Protein AF-A0A929DWN9-F1 (afdb_monomer)

Secondary structure (DSSP, 8-state):
-------------------S-SEEEEE-SS-EEEEETTSPEEEE-GGG--EEEEETTEEEEESSSSSS--TTT-TT-

pLDDT: mean 86.63, std 18.42, range [42.41, 98.5]

Solvent-accessible surface area (backbone atoms only — not comparable to full-atom values): 5233 Å² total; per-residue (Å²): 142,86,82,89,81,92,75,98,73,83,75,81,77,74,78,75,79,72,92,51,74,40,44,50,79,46,84,52,99,75,36,33,38,34,45,25,72,97,58,67,72,45,77,47,42,81,86,70,69,56,50,77,45,79,59,97,34,34,73,32,57,24,83,88,63,78,86,61,92,46,70,92,43,39,85,92,103

Foldseek 3Di:
DDDDDDDPDPPPPPVCPPQEAQWDWDDDPAWIWIGGNVFDIDIDGPPPLWDWADDSNYTWTPPVNPNDCDPVRPRVD

Radius of gyration: 21.02 Å; Cα contacts (8 Å, |Δi|>4): 99; chains: 1; bounding box: 27×22×78 Å

Structure (mmCIF, N/CA/C/O backbone):
data_AF-A0A929DWN9-F1
#
_entry.id   AF-A0A929DWN9-F1
#
loop_
_atom_site.group_PDB
_atom_site.id
_atom_site.type_symbol
_atom_site.label_atom_id
_atom_site.label_alt_id
_atom_site.label_comp_id
_atom_site.label_asym_id
_atom_site.label_entity_id
_atom_site.label_seq_id
_atom_site.pdbx_PDB_ins_code
_atom_site.Cartn_x
_atom_site.Cartn_y
_atom_site.Cartn_z
_atom_site.occupancy
_atom_site.B_iso_or_equiv
_atom_site.auth_seq_id
_atom_site.auth_comp_id
_atom_site.auth_asym_id
_atom_site.auth_atom_id
_atom_site.pdbx_PDB_model_num
ATOM 1 N N . MET A 1 1 ? 2.817 1.512 -64.700 1.00 58.09 1 MET A N 1
ATOM 2 C CA . MET A 1 1 ? 4.250 1.140 -64.675 1.00 58.09 1 MET A CA 1
ATOM 3 C C . MET A 1 1 ? 4.970 2.189 -63.826 1.00 58.09 1 MET A C 1
ATOM 5 O O . MET A 1 1 ? 4.698 3.355 -64.064 1.00 58.09 1 MET A O 1
ATOM 9 N N . TYR A 1 2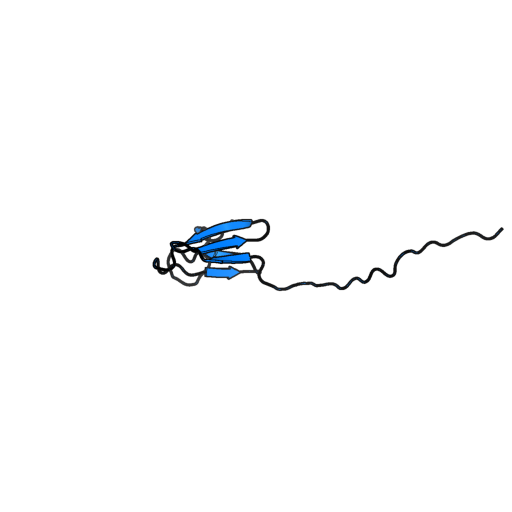 ? 5.779 1.759 -62.839 1.00 44.75 2 TYR A N 1
ATOM 10 C CA . TYR A 1 2 ? 6.349 2.465 -61.654 1.00 44.75 2 TYR A CA 1
ATOM 11 C C . TYR A 1 2 ? 5.600 2.353 -60.298 1.00 44.75 2 TYR A C 1
ATOM 13 O O . TYR A 1 2 ? 5.017 3.292 -59.777 1.00 44.75 2 TYR A O 1
ATOM 21 N N . THR A 1 3 ? 5.601 1.124 -59.775 1.00 42.41 3 THR A N 1
ATOM 22 C CA . THR A 1 3 ? 6.041 0.671 -58.430 1.00 42.41 3 THR A CA 1
ATOM 23 C C . THR A 1 3 ? 6.372 1.657 -57.276 1.00 42.41 3 THR A C 1
ATOM 25 O O . THR A 1 3 ? 7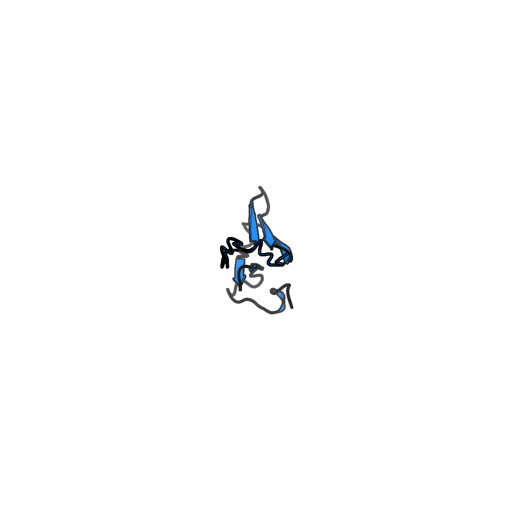.320 2.420 -57.402 1.00 42.41 3 THR A O 1
ATOM 28 N N . ILE A 1 4 ? 5.746 1.389 -56.103 1.00 51.66 4 ILE A N 1
ATOM 29 C CA . ILE A 1 4 ? 6.291 1.341 -54.706 1.00 51.66 4 ILE A CA 1
ATOM 30 C C . ILE A 1 4 ? 6.600 2.715 -54.035 1.00 51.66 4 ILE A C 1
ATOM 32 O O . ILE A 1 4 ? 7.404 3.479 -54.541 1.00 51.66 4 ILE A O 1
ATOM 36 N N . LEU A 1 5 ? 5.992 3.118 -52.902 1.00 46.34 5 LEU A N 1
ATOM 37 C CA . LEU A 1 5 ? 6.270 2.622 -51.538 1.00 46.34 5 LEU A CA 1
ATOM 38 C C . LEU A 1 5 ? 5.141 2.977 -50.543 1.00 46.34 5 LEU A C 1
ATOM 40 O O . LEU A 1 5 ? 4.659 4.107 -50.500 1.00 46.34 5 LEU A O 1
ATOM 44 N N . LEU A 1 6 ? 4.790 2.009 -49.692 1.00 52.31 6 LEU A N 1
ATOM 45 C CA . LEU A 1 6 ? 4.110 2.217 -48.414 1.00 52.31 6 LEU A CA 1
ATOM 46 C C . LEU A 1 6 ? 4.910 3.177 -47.519 1.00 52.31 6 LEU A C 1
ATOM 48 O O . LEU A 1 6 ? 6.112 2.983 -47.367 1.00 52.31 6 LEU A O 1
ATOM 52 N N . SER A 1 7 ? 4.217 4.029 -46.763 1.00 53.28 7 SER A N 1
ATOM 53 C CA . SER A 1 7 ? 4.463 4.135 -45.315 1.00 53.28 7 SER A CA 1
ATOM 54 C C . SER A 1 7 ? 3.336 4.903 -44.617 1.00 53.28 7 SER A C 1
ATOM 56 O O . SER A 1 7 ? 3.382 6.108 -44.393 1.00 53.28 7 SER A O 1
ATOM 58 N N . PHE A 1 8 ? 2.319 4.150 -44.193 1.00 57.16 8 PHE A N 1
ATOM 59 C CA . PHE A 1 8 ? 1.630 4.436 -42.938 1.00 57.16 8 PHE A CA 1
ATOM 60 C C . PHE A 1 8 ? 2.680 4.445 -41.818 1.00 57.16 8 PHE A C 1
ATOM 62 O O . PHE A 1 8 ? 2.960 3.383 -41.281 1.00 57.16 8 PHE A O 1
ATOM 69 N N . LEU A 1 9 ? 3.314 5.572 -41.484 1.00 52.31 9 LEU A N 1
ATOM 70 C CA . LEU A 1 9 ? 4.033 5.694 -40.208 1.00 52.31 9 LEU A CA 1
ATOM 71 C C . LEU A 1 9 ? 4.418 7.144 -39.900 1.00 52.31 9 LEU A C 1
ATOM 73 O O . LEU A 1 9 ? 5.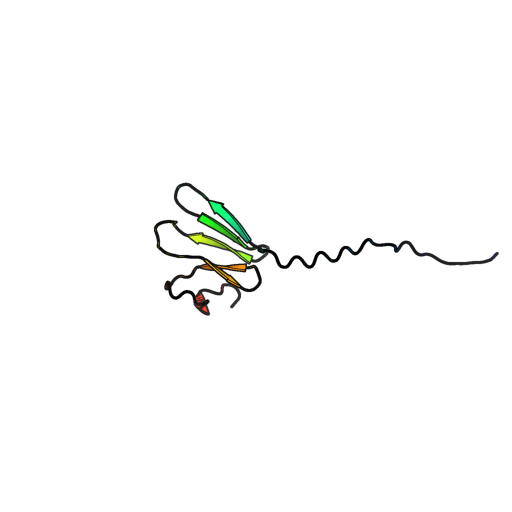567 7.553 -39.993 1.00 52.31 9 LEU A O 1
ATOM 77 N N . GLY A 1 10 ? 3.438 7.923 -39.473 1.00 49.38 10 GLY A N 1
ATOM 78 C CA . GLY A 1 10 ? 3.691 9.032 -38.562 1.00 49.38 10 GLY A CA 1
ATOM 79 C C . GLY A 1 10 ? 3.034 8.702 -37.236 1.00 49.38 10 GLY A C 1
ATOM 80 O O . GLY A 1 10 ? 2.166 9.448 -36.799 1.00 49.38 10 GLY A O 1
ATOM 81 N N . ILE A 1 11 ? 3.336 7.527 -36.663 1.00 60.09 11 ILE A N 1
ATOM 82 C CA . ILE A 1 11 ? 2.872 7.186 -35.317 1.00 60.09 11 ILE A CA 1
ATOM 83 C C . ILE A 1 11 ? 3.326 8.334 -34.424 1.00 60.09 11 ILE A C 1
ATOM 85 O O . ILE A 1 11 ? 4.523 8.584 -34.282 1.00 60.09 11 ILE A O 1
ATOM 89 N N . ALA A 1 12 ? 2.352 9.033 -33.851 1.00 58.47 12 ALA A N 1
ATOM 90 C CA . ALA A 1 12 ? 2.546 9.894 -32.708 1.00 58.47 12 ALA A CA 1
ATOM 91 C C . ALA A 1 12 ? 3.049 9.009 -31.564 1.00 58.47 12 ALA A C 1
ATOM 93 O O . ALA A 1 12 ? 2.279 8.530 -30.736 1.00 58.47 12 ALA A O 1
ATOM 94 N N . ILE A 1 13 ? 4.350 8.725 -31.550 1.00 59.94 13 ILE A N 1
ATOM 95 C CA . ILE A 1 13 ? 5.001 8.097 -30.413 1.00 59.94 13 ILE A CA 1
ATOM 96 C C . ILE A 1 13 ? 5.211 9.224 -29.404 1.00 59.94 13 ILE A C 1
ATOM 98 O O . ILE A 1 13 ? 6.306 9.749 -29.216 1.00 59.94 13 ILE A O 1
ATOM 102 N N . PHE A 1 14 ? 4.113 9.625 -28.767 1.00 54.72 14 PHE A N 1
ATOM 103 C CA . PHE A 1 14 ? 4.171 10.285 -27.478 1.00 54.72 14 PHE A CA 1
ATOM 104 C C . PHE A 1 14 ? 4.633 9.191 -26.512 1.00 54.72 14 PHE A C 1
ATOM 106 O O . PHE A 1 14 ? 3.829 8.410 -26.003 1.00 54.72 14 PHE A O 1
ATOM 113 N N . VAL A 1 15 ? 5.952 9.046 -26.347 1.00 55.53 15 VAL A N 1
ATOM 114 C CA . VAL A 1 15 ? 6.516 8.199 -25.295 1.00 55.53 15 VAL A CA 1
ATOM 115 C C . VAL A 1 15 ? 6.141 8.855 -23.966 1.00 55.53 15 VAL A C 1
ATOM 117 O O . VAL A 1 15 ? 6.901 9.631 -23.397 1.00 55.53 15 VAL A O 1
ATOM 120 N N . LEU A 1 16 ? 4.939 8.566 -23.468 1.00 54.00 16 LEU A N 1
ATOM 121 C CA . LEU A 1 16 ? 4.604 8.749 -22.063 1.00 54.00 16 LEU A CA 1
ATOM 122 C C . LEU A 1 16 ? 5.326 7.644 -21.290 1.00 54.00 16 LEU A C 1
ATOM 124 O O . LEU A 1 16 ? 4.722 6.657 -20.874 1.00 54.00 16 LEU A O 1
ATOM 128 N N . THR A 1 17 ? 6.634 7.786 -21.086 1.00 62.06 17 THR A N 1
ATOM 129 C CA . THR A 1 17 ? 7.308 7.102 -19.977 1.00 62.06 17 THR A CA 1
ATOM 130 C C . THR A 1 17 ? 6.819 7.751 -18.688 1.00 62.06 17 THR A C 1
ATOM 132 O O . THR A 1 17 ? 7.467 8.627 -18.120 1.00 62.06 17 THR A O 1
ATOM 135 N N . GLY A 1 18 ? 5.611 7.373 -18.269 1.00 62.28 18 GLY A N 1
ATOM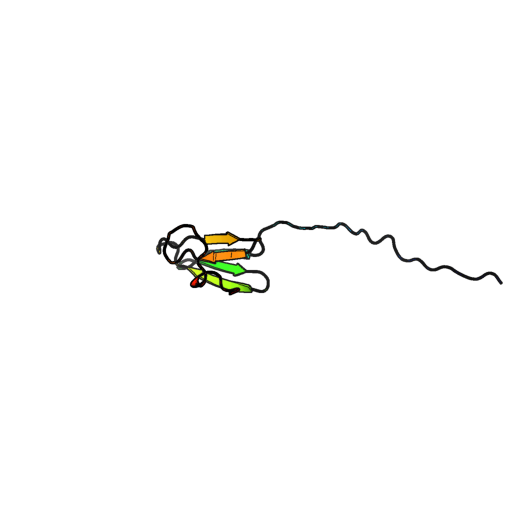 136 C CA . GLY A 1 18 ? 5.015 7.818 -17.021 1.00 62.28 18 GLY A CA 1
ATOM 137 C C . GLY A 1 18 ? 5.767 7.202 -15.848 1.00 62.28 18 GLY A C 1
ATOM 138 O O . GLY A 1 18 ? 5.530 6.048 -15.497 1.00 62.28 18 GLY A O 1
ATOM 139 N N . CYS A 1 19 ? 6.661 7.978 -15.237 1.00 73.50 19 CYS A N 1
ATOM 140 C CA . CYS A 1 19 ? 7.261 7.690 -13.933 1.00 73.50 19 CYS A CA 1
ATOM 141 C C . CYS A 1 19 ? 6.266 8.049 -12.810 1.00 73.50 19 CYS A C 1
ATOM 143 O O . CYS A 1 19 ? 6.552 8.877 -11.952 1.00 73.50 19 CYS A O 1
ATOM 145 N N . GLY A 1 20 ? 5.043 7.523 -12.899 1.00 85.69 20 GLY A N 1
ATOM 146 C CA . GLY A 1 20 ? 3.966 7.794 -11.950 1.00 85.69 20 GLY A CA 1
ATOM 147 C C . GLY A 1 20 ? 3.692 6.607 -11.028 1.00 85.69 20 GLY A C 1
ATOM 148 O O . GLY A 1 20 ? 4.171 5.497 -11.300 1.00 85.69 20 GLY A O 1
ATOM 149 N N . PRO A 1 21 ? 2.878 6.816 -9.979 1.00 94.25 21 PRO A N 1
ATOM 150 C CA . PRO A 1 21 ? 2.372 5.732 -9.155 1.00 94.25 21 PRO A CA 1
ATOM 151 C C . PRO A 1 21 ? 1.698 4.675 -10.031 1.00 94.25 21 PRO A C 1
ATOM 153 O O . PRO A 1 21 ? 0.864 4.962 -10.891 1.00 94.25 21 PRO A O 1
ATOM 156 N N . LYS A 1 22 ? 2.085 3.426 -9.814 1.00 97.06 22 LYS A N 1
ATOM 157 C CA . LYS A 1 22 ? 1.490 2.223 -10.396 1.00 97.06 22 LYS A CA 1
ATOM 158 C C . LYS A 1 22 ? 0.526 1.585 -9.407 1.00 97.06 22 LYS A C 1
ATOM 160 O O . LYS A 1 22 ? 0.267 0.395 -9.516 1.00 97.06 22 LYS A O 1
ATOM 165 N N . TYR A 1 23 ? 0.008 2.343 -8.451 1.00 98.06 23 TYR A N 1
ATOM 166 C CA . TYR A 1 23 ? -1.040 1.900 -7.549 1.00 98.06 23 TYR A CA 1
ATOM 167 C C . TYR A 1 23 ? -2.085 2.992 -7.358 1.00 98.06 23 TYR A C 1
ATOM 169 O O . TYR A 1 23 ? -1.807 4.174 -7.559 1.00 98.06 23 TYR A O 1
ATOM 177 N N . THR A 1 24 ? -3.286 2.582 -6.973 1.00 98.31 24 THR A N 1
ATOM 178 C CA . THR A 1 24 ? -4.359 3.470 -6.516 1.00 98.31 24 THR A CA 1
ATOM 179 C C . THR A 1 24 ? -4.686 3.171 -5.062 1.00 98.31 24 THR A C 1
ATOM 181 O O . THR A 1 24 ? -4.443 2.061 -4.590 1.00 98.31 24 THR A O 1
ATOM 184 N N . ILE A 1 25 ? -5.220 4.165 -4.356 1.00 97.81 25 ILE A N 1
ATOM 185 C CA . ILE A 1 25 ? -5.686 4.033 -2.976 1.00 97.81 25 ILE A CA 1
ATOM 186 C C . ILE A 1 25 ? -7.206 4.178 -2.977 1.00 97.81 25 ILE A C 1
ATOM 188 O O . ILE A 1 25 ? -7.736 5.125 -3.556 1.00 97.81 25 ILE A O 1
ATOM 192 N N . GLU A 1 26 ? -7.891 3.244 -2.330 1.00 97.81 26 GLU A N 1
ATOM 193 C CA . GLU A 1 26 ? -9.334 3.270 -2.113 1.00 97.81 26 GLU A CA 1
ATOM 194 C C . GLU A 1 26 ? -9.599 3.256 -0.607 1.00 97.81 26 GLU A C 1
ATOM 196 O O . GLU A 1 26 ? -9.339 2.268 0.085 1.00 97.81 26 GLU A O 1
ATOM 201 N N . GLU A 1 27 ? -10.092 4.374 -0.086 1.00 96.94 27 GLU A N 1
ATOM 202 C CA . GLU A 1 27 ? -10.449 4.505 1.323 1.00 96.94 27 GLU A CA 1
ATOM 203 C C . GLU A 1 27 ? -11.848 3.932 1.566 1.00 96.94 27 GLU A C 1
ATOM 205 O O . GLU A 1 27 ? -12.808 4.291 0.885 1.00 96.94 27 GLU A O 1
ATOM 210 N N . GLN A 1 28 ? -11.958 3.034 2.543 1.00 95.06 28 GLN A N 1
ATOM 211 C CA . GLN A 1 28 ? -13.218 2.495 3.048 1.00 95.06 28 GLN A CA 1
ATOM 212 C C . GLN A 1 28 ? -13.372 2.883 4.521 1.00 95.06 28 GLN A C 1
ATOM 214 O O . GLN A 1 28 ? -12.411 3.286 5.177 1.00 95.06 28 GLN A O 1
ATOM 219 N N . GLU A 1 29 ? -14.574 2.719 5.077 1.00 93.12 29 GLU A N 1
ATOM 220 C CA . GLU A 1 29 ? -14.862 3.130 6.461 1.00 93.12 29 GLU A CA 1
ATOM 221 C C . GLU A 1 29 ? -13.950 2.460 7.505 1.00 93.12 29 GLU A C 1
ATOM 223 O O . GLU A 1 29 ? -13.630 3.059 8.528 1.00 93.12 29 GLU A O 1
ATOM 228 N N . THR A 1 30 ? -13.529 1.213 7.265 1.00 95.69 30 THR A N 1
ATOM 229 C CA . THR A 1 30 ? -12.777 0.403 8.245 1.00 95.69 30 THR A CA 1
ATOM 230 C C . THR A 1 30 ? -11.377 0.000 7.786 1.00 95.69 30 THR A C 1
ATOM 232 O O . THR A 1 30 ? -10.560 -0.429 8.603 1.00 95.69 30 THR A O 1
ATOM 235 N N . TYR A 1 31 ? -11.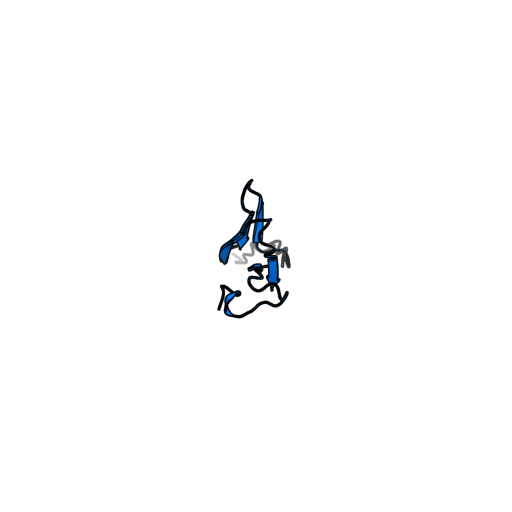071 0.142 6.498 1.00 97.00 31 TYR A N 1
ATOM 236 C CA . TYR A 1 31 ? -9.790 -0.242 5.914 1.00 97.00 31 TYR A CA 1
ATOM 237 C C . TYR A 1 31 ? -9.467 0.611 4.688 1.00 97.00 31 TYR A C 1
ATOM 239 O O . TYR A 1 31 ? -10.340 1.217 4.079 1.00 97.00 31 TYR A O 1
ATOM 247 N N . THR A 1 32 ? -8.204 0.616 4.295 1.00 98.19 32 THR A N 1
ATOM 248 C CA . THR A 1 32 ? -7.732 1.207 3.046 1.00 98.19 32 THR A CA 1
ATOM 249 C C . THR A 1 32 ? -7.225 0.092 2.145 1.00 98.19 32 THR A C 1
ATOM 251 O O . THR A 1 32 ? -6.456 -0.765 2.593 1.00 98.19 32 THR A O 1
ATOM 254 N N . LEU A 1 33 ? -7.654 0.099 0.883 1.00 98.38 33 LEU A N 1
ATOM 255 C CA . LEU A 1 33 ? -7.106 -0.762 -0.160 1.00 98.38 33 LEU A CA 1
ATOM 256 C C . LEU A 1 33 ? -6.086 -0.007 -0.998 1.00 98.38 33 LEU A C 1
ATOM 258 O O . LEU A 1 33 ? -6.258 1.163 -1.320 1.00 98.38 33 LEU A O 1
ATOM 262 N N . VAL A 1 34 ? -5.039 -0.718 -1.389 1.00 98.38 34 VAL A N 1
ATOM 263 C CA . VAL A 1 34 ? -3.993 -0.237 -2.280 1.00 98.38 34 VAL A CA 1
ATOM 264 C C . VAL A 1 34 ? -3.876 -1.219 -3.426 1.00 98.38 34 VAL A C 1
ATOM 266 O O . VAL A 1 34 ? -3.437 -2.350 -3.233 1.00 98.38 34 VAL A O 1
ATOM 269 N N . VAL A 1 35 ? -4.284 -0.813 -4.620 1.00 98.50 35 VAL A N 1
ATOM 270 C CA . VAL A 1 35 ? -4.341 -1.696 -5.788 1.00 98.50 35 VAL A CA 1
ATOM 271 C C . VAL A 1 35 ? -3.112 -1.449 -6.652 1.00 98.50 35 VAL A C 1
ATOM 273 O O . VAL A 1 35 ? -3.069 -0.473 -7.396 1.00 98.50 35 VAL A O 1
ATOM 276 N N . ASN A 1 36 ? -2.102 -2.321 -6.575 1.00 98.31 36 ASN A N 1
ATOM 277 C CA . ASN A 1 36 ? -0.938 -2.244 -7.460 1.00 98.31 36 ASN A CA 1
ATOM 278 C C . ASN A 1 36 ? -1.286 -2.765 -8.865 1.00 98.31 36 ASN A C 1
ATOM 280 O O . ASN A 1 36 ? -1.729 -3.899 -9.044 1.00 98.31 36 ASN A O 1
ATOM 284 N N . LYS A 1 37 ? -1.016 -1.965 -9.894 1.00 97.38 37 LYS A N 1
ATOM 285 C CA . LYS A 1 37 ? -1.229 -2.290 -11.306 1.00 97.38 37 LYS A CA 1
ATOM 286 C C . LYS A 1 37 ? -0.432 -3.534 -11.702 1.00 97.38 37 LYS A C 1
ATOM 288 O O . LYS A 1 37 ? 0.788 -3.481 -11.817 1.00 97.38 37 LYS A O 1
ATOM 293 N N . GLY A 1 38 ? -1.134 -4.634 -11.969 1.00 96.44 38 GLY A N 1
ATOM 294 C CA . GLY A 1 38 ? -0.511 -5.914 -12.326 1.00 96.44 38 GLY A CA 1
ATOM 295 C C . GLY A 1 38 ? 0.236 -6.586 -11.168 1.00 96.44 38 GLY A C 1
ATOM 296 O O . GLY A 1 38 ? 1.053 -7.466 -11.415 1.00 96.44 38 GLY A O 1
ATOM 297 N N . GLY A 1 39 ? -0.016 -6.152 -9.931 1.00 96.19 39 GLY A N 1
ATOM 298 C CA . GLY A 1 39 ? 0.595 -6.676 -8.714 1.00 96.19 39 GLY A CA 1
ATOM 299 C C . GLY A 1 39 ? -0.447 -7.039 -7.660 1.00 96.19 39 GLY A C 1
ATOM 300 O O . GLY A 1 39 ? -1.601 -7.319 -7.982 1.00 96.19 39 GLY A O 1
ATOM 301 N N . GLN A 1 40 ? -0.034 -7.035 -6.391 1.00 97.81 40 GLN A N 1
ATOM 302 C CA . GLN A 1 40 ? -0.926 -7.354 -5.276 1.00 97.81 40 GLN A CA 1
ATOM 303 C C . GLN A 1 40 ? -1.806 -6.170 -4.852 1.00 97.81 40 GLN A C 1
ATOM 305 O O . GLN A 1 40 ? -1.357 -5.020 -4.805 1.00 97.81 40 GLN A O 1
ATOM 310 N N . THR A 1 41 ? -3.042 -6.477 -4.456 1.00 98.25 41 THR A N 1
ATOM 311 C CA . THR A 1 41 ? -3.900 -5.553 -3.707 1.00 98.25 41 THR A CA 1
ATOM 312 C C . THR A 1 41 ? -3.606 -5.688 -2.217 1.00 98.25 41 THR A C 1
ATOM 314 O O . THR A 1 41 ? -3.719 -6.776 -1.654 1.00 98.25 41 THR A O 1
ATOM 317 N N . LEU A 1 42 ? -3.236 -4.589 -1.568 1.00 98.19 42 LEU A N 1
ATOM 318 C CA . LEU A 1 42 ? -2.910 -4.549 -0.146 1.00 98.19 42 LEU A CA 1
ATOM 319 C C . LEU A 1 42 ? -4.076 -3.945 0.631 1.00 98.19 42 LEU A C 1
ATOM 321 O O . LEU A 1 42 ? -4.642 -2.946 0.210 1.00 98.19 42 LEU A O 1
ATOM 325 N N . GLY A 1 43 ? -4.399 -4.521 1.785 1.00 97.75 43 GLY A N 1
ATOM 326 C CA . GLY A 1 43 ? -5.311 -3.925 2.761 1.00 97.75 43 GLY A CA 1
ATOM 327 C C . GLY A 1 43 ? -4.579 -3.571 4.052 1.00 97.75 43 GLY A C 1
ATOM 328 O O . GLY A 1 43 ? -3.751 -4.366 4.521 1.00 97.75 43 GLY A O 1
ATOM 329 N N . TYR A 1 44 ? -4.884 -2.410 4.629 1.00 97.25 44 TYR A N 1
ATOM 330 C CA . TYR A 1 44 ? -4.475 -2.044 5.988 1.00 97.25 44 TYR A CA 1
ATOM 331 C C . TYR A 1 44 ? -5.561 -1.229 6.695 1.00 97.25 44 TYR A C 1
ATOM 333 O O . TYR A 1 44 ? -6.355 -0.545 6.059 1.00 97.25 44 TYR A O 1
ATOM 341 N N . ALA A 1 45 ? -5.610 -1.313 8.025 1.00 96.38 45 ALA A N 1
ATOM 342 C CA . ALA A 1 45 ? -6.492 -0.465 8.820 1.00 96.38 45 ALA A CA 1
ATOM 343 C C . ALA A 1 45 ? -5.812 0.895 9.066 1.00 96.38 45 ALA A C 1
ATOM 345 O O . ALA A 1 45 ? -4.674 0.892 9.554 1.00 96.38 45 ALA A O 1
ATOM 346 N N . PRO A 1 46 ? -6.483 2.040 8.828 1.00 92.75 46 PRO A N 1
ATOM 347 C CA . PRO A 1 46 ? -5.911 3.369 9.068 1.00 92.75 46 PRO A CA 1
ATOM 348 C C . PRO A 1 46 ? -5.353 3.567 10.489 1.00 92.75 46 PRO A C 1
ATOM 350 O O . PRO A 1 46 ? -4.352 4.248 10.678 1.00 92.75 46 PRO A O 1
ATOM 353 N N . GLY A 1 47 ? -5.951 2.916 11.494 1.00 94.44 47 GLY A N 1
ATOM 354 C CA . GLY A 1 47 ? -5.514 2.988 12.896 1.00 94.44 47 GLY A CA 1
ATOM 355 C C . GLY A 1 47 ? -4.393 2.020 13.303 1.00 94.44 47 GLY A C 1
ATOM 356 O O . GLY A 1 47 ? -3.970 2.032 14.454 1.00 94.44 47 GLY A O 1
ATOM 357 N N . SER A 1 48 ? -3.907 1.160 12.402 1.00 95.56 48 SER A N 1
ATOM 358 C CA . SER A 1 48 ? -2.893 0.138 12.736 1.00 95.56 48 SER A CA 1
ATOM 359 C C . SER A 1 48 ? -1.481 0.703 12.948 1.00 95.56 48 SER A C 1
ATOM 361 O O . SER A 1 48 ? -0.610 0.038 13.523 1.00 95.56 48 SER A O 1
ATOM 363 N N . GLY A 1 49 ? -1.235 1.922 12.462 1.00 95.44 49 GLY A N 1
ATOM 364 C CA . GLY A 1 49 ? 0.096 2.519 12.378 1.00 95.44 49 GLY A CA 1
ATOM 365 C C . GLY A 1 49 ? 0.985 1.909 11.290 1.00 95.44 49 GLY A C 1
ATOM 366 O O . GLY A 1 49 ? 2.170 2.215 11.272 1.00 95.44 49 GLY A O 1
ATOM 367 N N . VAL A 1 50 ? 0.448 1.035 10.430 1.00 97.12 50 VAL A N 1
ATOM 368 C CA . VAL A 1 50 ? 1.105 0.613 9.184 1.00 97.12 50 VAL A CA 1
ATOM 369 C C . VAL A 1 50 ? 1.045 1.769 8.192 1.00 97.12 50 VAL A C 1
ATOM 371 O O . VAL A 1 50 ? -0.015 2.367 7.996 1.00 97.12 50 VAL A O 1
ATOM 374 N N . THR A 1 51 ? 2.174 2.064 7.560 1.00 97.00 51 THR A N 1
ATOM 375 C CA . THR A 1 51 ? 2.302 3.059 6.490 1.00 97.00 51 THR A CA 1
ATOM 376 C C . THR A 1 51 ? 2.622 2.362 5.165 1.00 97.00 51 THR A C 1
ATOM 378 O O . THR A 1 51 ? 2.747 1.134 5.100 1.00 97.00 51 THR A O 1
ATOM 381 N N . LEU A 1 52 ? 2.698 3.139 4.081 1.00 97.94 52 LEU A N 1
ATOM 382 C CA . LEU A 1 52 ? 3.104 2.634 2.773 1.00 97.94 52 LEU A CA 1
ATOM 383 C C . LEU A 1 52 ? 4.532 3.061 2.449 1.00 97.94 52 LEU A C 1
ATOM 385 O O . LEU A 1 52 ? 4.890 4.226 2.614 1.00 97.94 52 LEU A O 1
ATOM 389 N N . ILE A 1 53 ? 5.303 2.125 1.907 1.00 98.25 53 ILE A N 1
ATOM 390 C CA . ILE A 1 53 ? 6.595 2.377 1.274 1.00 98.25 53 ILE A CA 1
ATOM 391 C C . ILE A 1 53 ? 6.392 2.318 -0.236 1.00 98.25 53 ILE A C 1
ATOM 393 O O . ILE A 1 53 ? 5.795 1.373 -0.754 1.00 98.25 53 ILE A O 1
ATOM 397 N N . GLU A 1 54 ? 6.904 3.313 -0.958 1.00 97.31 54 GLU A N 1
ATOM 398 C CA . GLU A 1 54 ? 6.874 3.325 -2.418 1.00 97.31 54 GLU A CA 1
ATOM 399 C C . GLU A 1 54 ? 8.237 2.936 -3.002 1.00 97.31 54 GLU A C 1
ATOM 401 O O . GLU A 1 54 ? 9.267 3.526 -2.672 1.00 97.31 54 GLU A O 1
ATOM 406 N N . LYS A 1 55 ? 8.252 1.968 -3.928 1.00 96.56 55 LYS A N 1
ATOM 407 C CA . LYS A 1 55 ? 9.459 1.598 -4.679 1.00 96.56 55 LYS A CA 1
ATOM 408 C C . LYS A 1 55 ? 9.155 1.268 -6.136 1.00 96.56 55 LYS A C 1
ATOM 410 O O . LYS A 1 55 ? 8.412 0.336 -6.449 1.00 96.56 55 LYS A O 1
ATOM 415 N N . SER A 1 56 ? 9.776 2.020 -7.049 1.00 94.94 56 SER A N 1
ATOM 416 C CA . SER A 1 56 ? 9.599 1.890 -8.510 1.00 94.94 56 SER A CA 1
ATOM 417 C C . SER A 1 56 ? 8.142 2.061 -8.978 1.00 94.94 56 SER A C 1
ATOM 419 O O . SER A 1 56 ? 7.707 1.426 -9.952 1.00 94.94 56 SER A O 1
ATOM 421 N N . GLY A 1 57 ? 7.403 2.919 -8.268 1.00 96.19 57 GLY A N 1
ATOM 422 C CA . GLY A 1 57 ? 5.991 3.215 -8.486 1.00 96.19 57 GLY A CA 1
ATOM 423 C C . GLY A 1 57 ? 5.027 2.198 -7.875 1.00 96.19 57 GLY A C 1
ATOM 424 O O . GLY A 1 57 ? 3.833 2.350 -8.067 1.00 96.19 57 GLY A O 1
ATOM 425 N N . TYR A 1 58 ? 5.490 1.165 -7.172 1.00 97.94 58 TYR A N 1
ATOM 426 C CA . TYR A 1 58 ? 4.619 0.220 -6.466 1.00 97.94 58 TYR A CA 1
ATOM 427 C C . TYR A 1 58 ? 4.607 0.507 -4.969 1.00 97.94 58 TYR A C 1
ATOM 429 O O . TYR A 1 58 ? 5.616 0.961 -4.430 1.00 97.94 58 TYR A O 1
ATOM 437 N N . ALA A 1 59 ? 3.488 0.210 -4.318 1.00 98.31 59 ALA A N 1
ATOM 438 C CA . ALA A 1 59 ? 3.311 0.357 -2.883 1.00 98.31 59 ALA A CA 1
ATOM 439 C C . ALA A 1 59 ? 3.467 -0.982 -2.153 1.00 98.31 59 ALA A C 1
ATOM 441 O O . ALA A 1 59 ? 3.041 -2.036 -2.643 1.00 98.31 59 ALA A O 1
ATOM 442 N N . PHE A 1 60 ? 4.033 -0.895 -0.953 1.00 98.50 60 PHE A N 1
ATOM 443 C CA . PHE A 1 60 ? 4.292 -1.979 -0.010 1.00 98.50 60 PHE A CA 1
ATOM 444 C C . PHE A 1 60 ? 3.853 -1.532 1.383 1.00 98.50 60 PHE A C 1
ATOM 446 O O . PHE A 1 60 ? 3.857 -0.336 1.667 1.00 98.50 60 PHE A O 1
ATOM 453 N N . LYS A 1 61 ? 3.453 -2.469 2.245 1.00 98.38 61 LYS A N 1
ATOM 454 C CA . LYS A 1 61 ? 3.129 -2.151 3.641 1.00 98.38 61 LYS A CA 1
ATOM 455 C C . LYS A 1 61 ? 4.404 -2.196 4.471 1.00 98.38 61 LYS A C 1
ATOM 457 O O . LYS A 1 61 ? 5.081 -3.213 4.430 1.00 98.38 61 LYS A O 1
ATOM 462 N N . ASP A 1 62 ? 4.646 -1.143 5.239 1.00 98.50 62 ASP A N 1
ATOM 463 C CA . ASP A 1 62 ? 5.654 -1.118 6.300 1.00 98.50 62 ASP A CA 1
ATOM 464 C C . ASP A 1 62 ? 5.074 -1.820 7.537 1.00 98.50 62 ASP A C 1
ATOM 466 O O . ASP A 1 62 ? 4.322 -1.239 8.330 1.00 98.50 62 ASP A O 1
ATOM 470 N N . LEU A 1 63 ? 5.296 -3.127 7.624 1.00 98.12 63 LEU A N 1
ATOM 471 C CA . LEU A 1 63 ? 4.674 -3.998 8.615 1.00 98.12 63 LEU A CA 1
ATOM 472 C C . LEU A 1 63 ? 5.375 -3.901 9.970 1.00 98.12 63 LEU A C 1
ATOM 474 O O . LEU A 1 63 ? 4.697 -3.965 11.001 1.00 98.12 63 LEU A O 1
ATOM 478 N N . ASN A 1 64 ? 6.700 -3.739 9.987 1.00 97.75 64 ASN A N 1
ATOM 479 C CA . ASN A 1 64 ? 7.467 -3.565 11.225 1.00 97.75 64 ASN A CA 1
ATOM 480 C C . ASN A 1 64 ? 7.700 -2.095 11.615 1.00 97.75 64 ASN A C 1
ATOM 482 O O . ASN A 1 64 ? 8.187 -1.850 12.721 1.00 97.75 64 ASN A O 1
ATOM 486 N N . LYS A 1 65 ? 7.265 -1.142 10.783 1.00 97.44 65 LYS A N 1
ATOM 487 C CA . LYS A 1 65 ? 7.260 0.304 11.052 1.00 97.44 65 LYS A CA 1
ATOM 488 C C . LYS A 1 65 ? 8.665 0.903 11.106 1.00 97.44 65 LYS A C 1
ATOM 490 O O . LYS A 1 65 ? 8.922 1.785 11.931 1.00 97.44 65 LYS A O 1
ATOM 495 N N . ASN A 1 66 ? 9.582 0.403 10.279 1.00 97.62 66 ASN A N 1
ATOM 496 C CA . ASN A 1 66 ? 10.966 0.882 10.214 1.00 97.62 66 ASN A CA 1
ATOM 497 C C . ASN A 1 66 ? 11.217 1.864 9.048 1.00 97.62 66 ASN A C 1
ATOM 499 O O . ASN A 1 66 ? 12.264 2.511 9.027 1.00 97.62 66 ASN A O 1
ATOM 503 N N . GLY A 1 67 ? 10.270 2.018 8.116 1.00 97.62 67 GLY A N 1
ATOM 504 C CA . GLY A 1 67 ? 10.399 2.858 6.922 1.00 97.62 67 GLY A CA 1
ATOM 505 C C . GLY A 1 67 ? 11.288 2.282 5.811 1.00 97.62 67 GLY A C 1
ATOM 506 O O . GLY A 1 67 ? 11.555 2.979 4.827 1.00 97.62 67 GLY A O 1
ATOM 507 N N . GLU A 1 68 ? 11.746 1.039 5.938 1.00 98.00 68 GLU A N 1
ATOM 508 C CA . GLU A 1 68 ? 12.576 0.328 4.968 1.00 98.00 68 GLU A CA 1
ATOM 509 C C . GLU A 1 68 ? 11.779 -0.805 4.327 1.00 98.00 68 GLU A C 1
ATOM 511 O O . GLU A 1 68 ? 11.002 -1.472 4.988 1.00 98.00 68 GLU A O 1
ATOM 516 N N . LEU A 1 69 ? 11.964 -1.039 3.022 1.00 98.31 69 LEU A N 1
ATOM 517 C CA . LEU A 1 69 ? 11.302 -2.168 2.370 1.00 98.31 69 LEU A CA 1
ATOM 518 C C . LEU A 1 69 ? 12.064 -3.458 2.671 1.00 98.31 69 LEU A C 1
ATOM 520 O O . LEU A 1 69 ? 13.069 -3.743 2.007 1.00 98.31 69 LEU A O 1
ATOM 524 N N . ASP A 1 70 ? 11.558 -4.238 3.616 1.00 98.31 70 ASP A N 1
ATOM 525 C CA . ASP A 1 70 ? 12.107 -5.546 3.940 1.00 98.31 70 ASP A CA 1
ATOM 526 C C . ASP A 1 70 ? 11.701 -6.618 2.915 1.00 98.31 70 ASP A C 1
ATOM 528 O O . ASP A 1 70 ? 10.675 -6.530 2.238 1.00 98.31 70 ASP A O 1
ATOM 532 N N . ILE A 1 71 ? 12.496 -7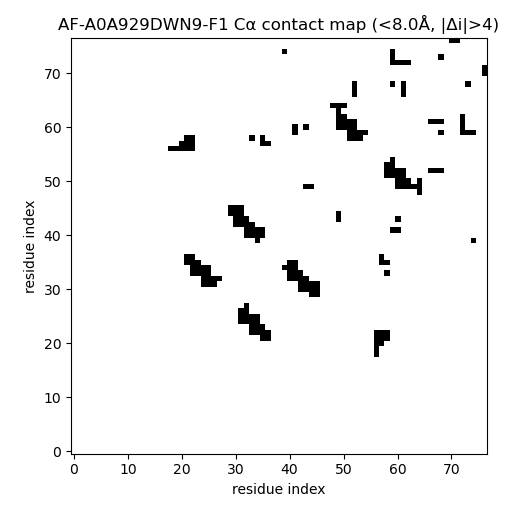.693 2.818 1.00 98.06 71 ILE A N 1
ATOM 533 C CA . ILE A 1 71 ? 12.267 -8.783 1.846 1.00 98.06 71 ILE A CA 1
ATOM 534 C C . ILE A 1 71 ? 10.873 -9.403 2.010 1.00 98.06 71 ILE A C 1
ATOM 536 O O . ILE A 1 71 ? 10.218 -9.695 1.019 1.00 98.06 71 ILE A O 1
ATOM 540 N N . TYR A 1 72 ? 10.400 -9.581 3.246 1.00 97.50 72 TYR A N 1
ATOM 541 C CA . TYR A 1 72 ? 9.088 -10.185 3.504 1.00 97.50 72 TYR A CA 1
ATOM 542 C C . TYR A 1 72 ? 7.910 -9.229 3.232 1.00 97.50 72 TYR A C 1
ATOM 544 O O . TYR A 1 72 ? 6.761 -9.669 3.184 1.00 97.50 72 TYR A O 1
ATOM 552 N N . GLU A 1 73 ? 8.175 -7.932 3.077 1.00 98.31 73 GLU A N 1
ATOM 553 C CA . GLU A 1 73 ? 7.184 -6.908 2.729 1.00 98.31 73 GLU A CA 1
ATOM 554 C C . GLU A 1 73 ? 7.111 -6.693 1.215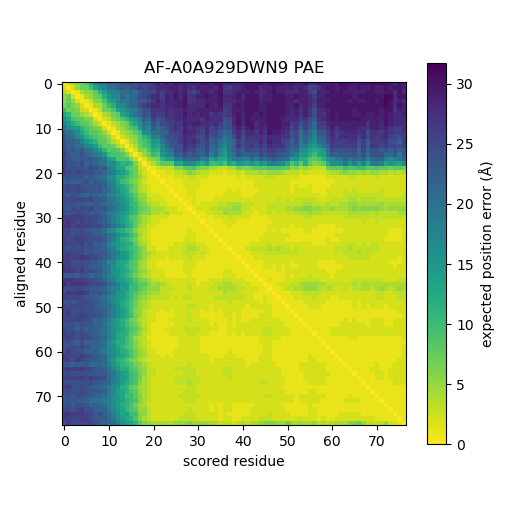 1.00 98.31 73 GLU A C 1
ATOM 556 O O . GLU A 1 73 ? 6.057 -6.329 0.678 1.00 98.31 73 GLU A O 1
ATOM 561 N N . ASP A 1 74 ? 8.224 -6.940 0.516 1.00 98.25 74 ASP A N 1
ATOM 562 C CA . ASP A 1 74 ? 8.304 -6.908 -0.936 1.00 98.25 74 ASP A CA 1
ATOM 563 C C . ASP A 1 74 ? 7.620 -8.130 -1.542 1.00 98.25 74 ASP A C 1
ATOM 565 O O . ASP A 1 74 ? 8.232 -9.145 -1.845 1.00 98.25 74 ASP A O 1
ATOM 569 N N . TRP A 1 75 ? 6.327 -7.992 -1.811 1.00 97.56 75 TRP A N 1
ATOM 570 C CA . TRP A 1 75 ? 5.511 -9.024 -2.444 1.00 97.56 75 TRP A CA 1
ATOM 571 C C . TRP A 1 75 ? 5.982 -9.484 -3.840 1.00 97.56 75 TRP A C 1
ATOM 573 O O . TRP A 1 75 ? 5.365 -10.381 -4.423 1.00 97.56 75 TRP A O 1
ATOM 583 N N . ARG A 1 76 ? 7.013 -8.853 -4.418 1.00 96.88 76 ARG A N 1
ATOM 584 C CA . ARG A 1 76 ? 7.643 -9.258 -5.684 1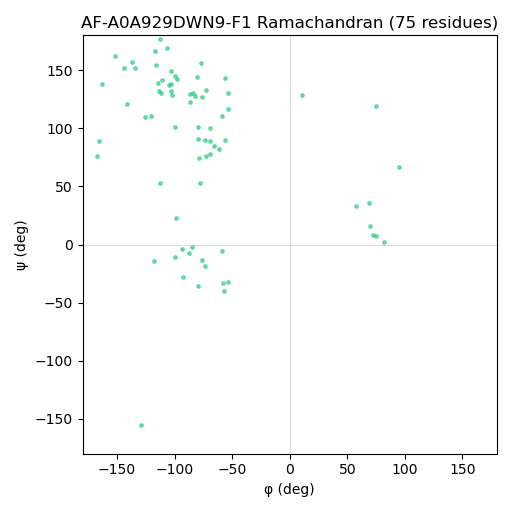.00 96.88 76 ARG A CA 1
ATOM 585 C C . ARG A 1 76 ? 8.766 -10.284 -5.485 1.00 96.88 76 ARG A C 1
ATOM 587 O O . ARG A 1 76 ? 9.314 -10.731 -6.495 1.00 96.88 76 ARG A O 1
ATOM 594 N N . GLN A 1 77 ? 9.146 -10.580 -4.241 1.00 93.25 77 GLN A N 1
ATOM 595 C CA . GLN A 1 77 ? 10.296 -11.410 -3.872 1.00 93.25 77 GLN A CA 1
ATOM 596 C C . GLN A 1 77 ? 9.899 -12.603 -3.003 1.00 93.25 77 GLN A C 1
ATOM 598 O O . GLN A 1 77 ? 8.844 -12.544 -2.335 1.00 93.25 77 GLN A O 1
#

Sequence (77 aa):
MYTILLSFLGIAIFVLTGCGPKYTIEEQETYTLVVNKGGQTLGYAPGSGVTLIEKSGYAFKDLNKNGELDIYEDWRQ

Mean predicted aligned error: 9.86 Å

Nearest PDB structures (foldseek):
  7pib-assembly1_e  TM=5.755E-01  e=2.220E+00  Mycoplasmoides pneumoniae M129
  6spg-assembly1_G  TM=5.765E-01  e=3.434E+00  Pseudo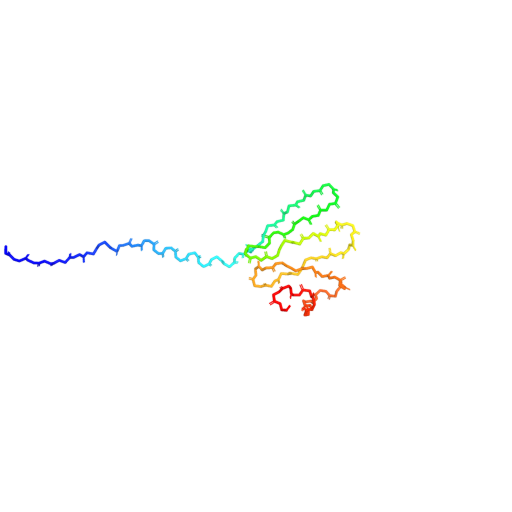monas aeruginosa
  5j4d-assembly1_I  TM=5.316E-01  e=3.654E+00  Thermus thermophilus HB27
  5mmi-assembly1_G  TM=5.810E-01  e=5.651E+00  Spinacia oleracea
  7s69-assembly1_B  TM=6.162E-01  e=9.300E+00  Xenopus laevis